Protein AF-A0A6P4IKR9-F1 (afdb_monomer)

Radius of gyration: 18.91 Å; Cα contacts (8 Å, |Δi|>4): 142; chains: 1; bounding box: 30×57×40 Å

Mean predicted aligned error: 8.56 Å

Secondary structure (DSSP, 8-state):
-HHHHHHHHHHHHHHHHTSSS---HHHHTTT--S-EEEE-TT-TT-SEEEEEEE-TTS-EEEEEEEPPTT-EEETTTTEEESSPPTT--

Solvent-accessible surface area (backbone atoms only — not comparable to full-atom values): 5262 Å² total; per-residue (Å²): 128,62,70,64,55,55,52,50,52,50,51,55,50,57,61,60,72,67,64,84,77,67,87,48,48,43,68,77,25,66,86,56,90,62,67,45,52,41,74,32,91,92,44,61,56,24,42,35,30,23,41,25,36,64,43,98,86,67,49,63,40,31,41,80,43,70,40,59,89,82,25,15,44,36,63,94,76,52,47,64,33,74,65,73,57,89,89,45,104

Sequence (89 aa):
MWPKLIVSLLLIYCLAARSANAWSANEACAEETTSVMINNQNDSTCVSFVLCYVAKDGLLRGVVKNCRSGQYFNASLGYCSVAKPDGCA

Foldseek 3Di:
DPVVVVVVVVVVVVVVVPPPDDDDQFVVCQPPQAFAWAADPPALQQQKIWTWHQDPVRGTGIDIDGHPPCWGQDRVVRDTDNDGDPRRD

Structure (mmCIF, N/CA/C/O backbone):
data_AF-A0A6P4IKR9-F1
#
_entry.id   AF-A0A6P4IKR9-F1
#
loop_
_atom_site.group_PDB
_atom_site.id
_atom_site.type_symbol
_atom_site.label_atom_id
_atom_site.label_alt_id
_atom_site.label_comp_id
_atom_site.label_asym_id
_atom_site.label_entity_id
_atom_site.label_seq_id
_atom_site.pdbx_PDB_ins_code
_atom_site.Cartn_x
_atom_site.Cartn_y
_atom_site.Cartn_z
_atom_site.occupancy
_atom_site.B_iso_or_equiv
_atom_site.auth_seq_id
_atom_site.auth_comp_id
_atom_site.auth_asym_id
_atom_site.auth_atom_id
_atom_site.pdbx_PDB_model_num
ATOM 1 N N . MET A 1 1 ? 5.811 47.504 24.098 1.00 56.81 1 MET A N 1
ATOM 2 C CA . MET A 1 1 ? 6.051 46.873 22.773 1.00 56.81 1 MET A CA 1
ATOM 3 C C . MET A 1 1 ? 6.502 45.404 22.857 1.00 56.81 1 MET A C 1
ATOM 5 O O . MET A 1 1 ? 6.663 44.773 21.826 1.00 56.81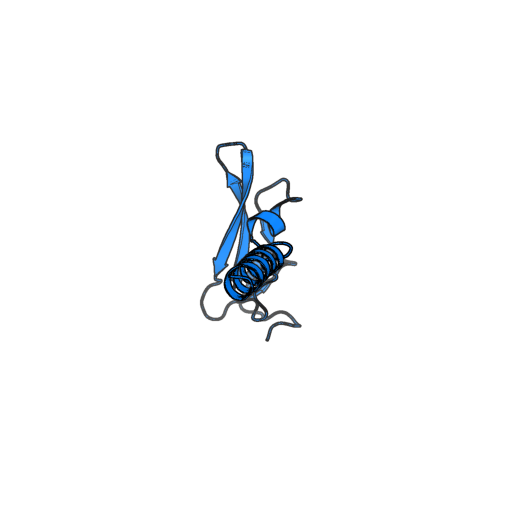 1 MET A O 1
ATOM 9 N N . TRP A 1 2 ? 6.633 44.827 24.057 1.00 53.72 2 TRP A N 1
ATOM 10 C CA . TRP A 1 2 ? 7.080 43.448 24.301 1.00 53.72 2 TRP A CA 1
ATOM 11 C C . TRP A 1 2 ? 6.027 42.331 24.084 1.00 53.72 2 TRP A C 1
ATOM 13 O O . TRP A 1 2 ? 6.387 41.292 23.532 1.00 53.72 2 TRP A O 1
ATOM 23 N N . PRO A 1 3 ? 4.723 42.494 24.413 1.00 56.91 3 PRO A N 1
ATOM 24 C CA . PRO A 1 3 ? 3.787 41.365 24.333 1.00 56.91 3 PRO A CA 1
ATOM 25 C C . PRO A 1 3 ? 3.510 40.931 22.888 1.00 56.91 3 PRO A C 1
ATOM 27 O O . PRO A 1 3 ? 3.255 39.760 22.635 1.00 56.91 3 PRO A O 1
ATOM 30 N N . LYS A 1 4 ? 3.645 41.848 21.918 1.00 60.25 4 LYS A N 1
ATOM 31 C CA . LYS A 1 4 ? 3.491 41.535 20.490 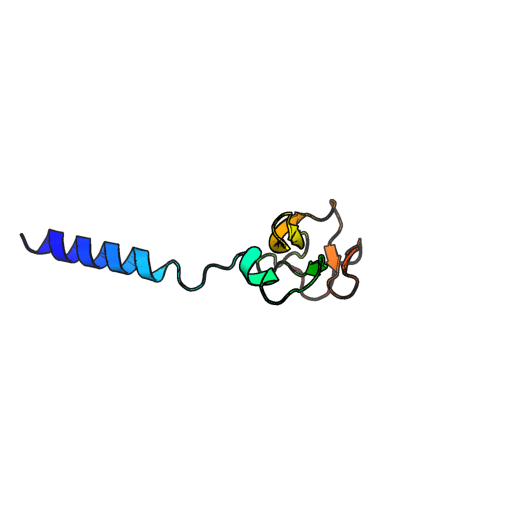1.00 60.25 4 LYS A CA 1
ATOM 32 C C . LYS A 1 4 ? 4.606 40.624 19.967 1.00 60.25 4 LYS A C 1
ATOM 34 O O . LYS A 1 4 ? 4.322 39.732 19.183 1.00 60.25 4 LYS A O 1
ATOM 39 N N . LEU A 1 5 ? 5.844 40.811 20.434 1.00 60.50 5 LEU A N 1
ATOM 40 C CA . LEU A 1 5 ? 6.997 39.990 20.039 1.00 60.50 5 LEU A CA 1
ATOM 41 C C . LEU A 1 5 ? 6.917 38.577 20.623 1.00 60.50 5 LEU A C 1
ATOM 43 O O . LEU A 1 5 ? 7.191 37.618 19.911 1.00 60.50 5 LEU A O 1
ATOM 47 N N . ILE A 1 6 ? 6.479 38.440 21.879 1.00 68.19 6 ILE A N 1
ATOM 48 C CA . ILE A 1 6 ? 6.292 37.130 22.526 1.00 68.19 6 ILE A CA 1
ATOM 49 C C . ILE A 1 6 ? 5.179 36.341 21.830 1.00 68.19 6 ILE A C 1
ATOM 51 O O . ILE A 1 6 ? 5.368 35.172 21.511 1.00 68.19 6 ILE A O 1
ATOM 55 N N . VAL A 1 7 ? 4.047 36.986 21.527 1.00 67.12 7 VAL A N 1
ATOM 56 C CA . VAL A 1 7 ? 2.951 36.347 20.783 1.00 67.12 7 VAL A CA 1
ATOM 57 C C . VAL A 1 7 ? 3.396 35.960 19.368 1.00 67.12 7 VAL A C 1
ATOM 59 O O . VAL A 1 7 ? 3.086 34.861 18.918 1.00 67.12 7 VAL A O 1
ATOM 62 N N . SER A 1 8 ? 4.183 36.803 18.688 1.00 68.50 8 SER A N 1
ATOM 63 C CA . SER A 1 8 ? 4.741 36.472 17.369 1.00 68.50 8 SER A CA 1
ATOM 64 C C . SER A 1 8 ? 5.698 35.280 17.416 1.00 68.50 8 SER A C 1
ATOM 66 O O . SER A 1 8 ? 5.612 34.401 16.566 1.00 68.50 8 SER A O 1
ATOM 68 N N . LEU A 1 9 ? 6.590 35.225 18.407 1.00 65.62 9 LEU A N 1
ATOM 69 C CA . LEU A 1 9 ? 7.549 34.130 18.571 1.00 65.62 9 LEU A CA 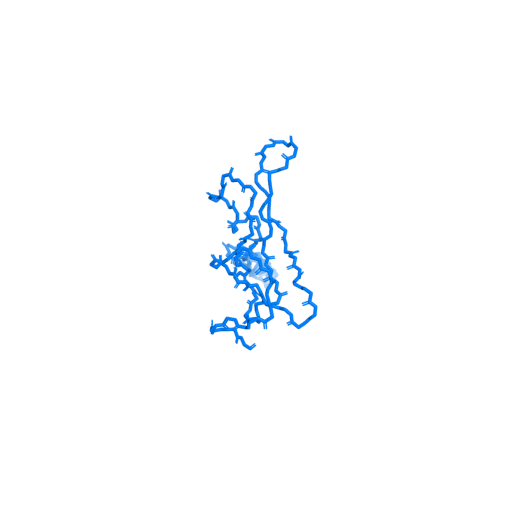1
ATOM 70 C C . LEU A 1 9 ? 6.851 32.810 18.924 1.00 65.62 9 LEU A C 1
ATOM 72 O O . LEU A 1 9 ? 7.208 31.776 18.367 1.00 65.62 9 LEU A O 1
ATOM 76 N N . LEU A 1 10 ? 5.817 32.847 19.772 1.00 67.06 10 LEU A N 1
ATOM 77 C CA . LEU A 1 10 ? 4.990 31.678 20.093 1.00 67.06 10 LEU A CA 1
ATOM 78 C C . LEU A 1 10 ? 4.210 31.169 18.873 1.00 67.06 10 LEU A C 1
ATOM 80 O O . LEU A 1 10 ? 4.173 29.965 18.637 1.00 67.06 10 LEU A O 1
ATOM 84 N N . LEU A 1 11 ? 3.645 32.063 18.055 1.00 62.44 11 LEU A N 1
ATOM 85 C CA . LEU A 1 11 ? 2.963 31.689 16.810 1.00 62.44 11 LEU A CA 1
ATOM 86 C C . LEU A 1 11 ? 3.913 31.007 15.814 1.00 62.44 11 LEU A C 1
ATOM 88 O O . LEU A 1 11 ? 3.552 29.988 15.227 1.00 62.44 11 LEU A O 1
ATOM 92 N N . ILE A 1 12 ? 5.133 31.531 15.656 1.00 64.62 12 ILE A N 1
ATOM 93 C CA . ILE A 1 12 ? 6.160 30.943 14.781 1.00 64.62 12 ILE A CA 1
ATOM 94 C C . ILE A 1 12 ? 6.589 29.557 15.298 1.00 64.62 12 ILE A C 1
ATOM 96 O O . ILE A 1 12 ? 6.734 28.626 14.507 1.00 64.62 12 ILE A O 1
ATOM 100 N N . TYR A 1 13 ? 6.713 29.381 16.618 1.00 62.38 13 TYR A N 1
ATOM 101 C CA . TYR A 1 13 ? 7.028 28.087 17.235 1.00 62.38 13 TYR A CA 1
ATOM 102 C C . TYR A 1 13 ? 5.898 27.054 17.063 1.00 62.38 13 TYR A C 1
ATOM 104 O O . TYR A 1 13 ? 6.158 25.895 16.739 1.00 62.38 13 TYR A O 1
ATOM 112 N N . CYS A 1 14 ? 4.633 27.466 17.212 1.00 61.59 14 CYS A N 1
ATOM 113 C CA . CYS A 1 14 ? 3.473 26.597 16.986 1.00 61.59 14 CYS A CA 1
ATOM 114 C C . CYS A 1 14 ? 3.336 26.151 15.521 1.00 61.59 14 CYS A C 1
ATOM 116 O O . CYS A 1 14 ? 2.906 25.027 15.262 1.00 61.59 14 CYS A O 1
ATOM 118 N N . LEU A 1 15 ? 3.705 27.008 14.563 1.00 59.28 15 LEU A N 1
ATOM 119 C CA . LEU A 1 15 ? 3.704 26.673 13.135 1.00 59.28 15 LEU A CA 1
ATOM 120 C C . LEU A 1 15 ? 4.775 25.625 12.787 1.00 59.28 15 LEU A C 1
ATOM 122 O O . LEU A 1 15 ? 4.500 24.723 11.999 1.00 59.28 15 LEU A O 1
ATOM 126 N N . ALA A 1 16 ? 5.957 25.694 13.408 1.00 57.62 16 ALA A N 1
ATOM 127 C CA . ALA A 1 16 ? 7.044 24.737 13.182 1.00 57.62 16 ALA A CA 1
ATOM 128 C C . ALA A 1 16 ? 6.770 23.348 13.796 1.00 57.62 16 ALA A C 1
ATOM 130 O O . ALA A 1 16 ? 7.086 22.327 13.188 1.00 57.62 16 ALA A O 1
ATOM 131 N N . ALA A 1 17 ? 6.127 23.287 14.967 1.00 54.97 17 ALA A N 1
ATOM 132 C CA . ALA A 1 17 ? 5.844 22.028 15.664 1.00 54.97 17 ALA A CA 1
ATOM 133 C C . ALA A 1 17 ? 4.794 21.137 14.966 1.00 54.97 17 ALA A C 1
ATOM 135 O O . ALA A 1 17 ? 4.699 19.946 15.254 1.00 54.97 17 ALA A O 1
ATOM 136 N N . ARG A 1 18 ? 3.996 21.688 14.043 1.00 54.06 18 ARG A N 1
ATOM 137 C CA . ARG A 1 18 ? 2.872 20.979 13.409 1.00 54.06 18 ARG A CA 1
ATOM 138 C C . ARG A 1 18 ? 3.263 20.109 12.202 1.00 54.06 18 ARG A C 1
ATOM 140 O O . ARG A 1 18 ? 2.433 19.332 11.745 1.00 54.06 18 ARG A O 1
ATOM 147 N N . SER A 1 19 ? 4.485 20.223 11.676 1.00 56.94 19 SER A N 1
ATOM 148 C CA . SER A 1 19 ? 4.816 19.684 10.342 1.00 56.94 19 SER A CA 1
ATOM 149 C C . SER A 1 19 ? 5.895 18.600 10.296 1.00 56.94 19 SER A C 1
ATOM 151 O O . SER A 1 19 ? 6.179 18.111 9.208 1.00 56.94 19 SER A O 1
ATOM 153 N N . ALA A 1 20 ? 6.507 18.204 11.412 1.00 57.88 20 ALA A N 1
ATOM 154 C CA . ALA A 1 20 ? 7.621 17.249 11.346 1.00 57.88 20 ALA A CA 1
ATOM 155 C C . ALA A 1 20 ? 7.185 15.778 11.149 1.00 57.88 20 ALA A C 1
ATOM 157 O O . ALA A 1 20 ? 8.000 14.961 10.738 1.00 57.88 20 ALA A O 1
ATOM 158 N N . ASN A 1 21 ? 5.914 15.435 11.408 1.00 64.38 21 ASN A N 1
ATOM 159 C CA . ASN A 1 21 ? 5.442 14.039 11.456 1.00 64.38 21 ASN A CA 1
ATOM 160 C C . ASN A 1 21 ? 4.016 13.838 10.903 1.00 64.38 21 ASN A C 1
ATOM 162 O O . ASN A 1 21 ? 3.332 12.886 11.282 1.00 64.38 21 ASN A O 1
ATOM 166 N N . ALA A 1 22 ? 3.516 14.740 10.056 1.00 83.81 22 ALA A N 1
ATOM 167 C CA . ALA A 1 22 ? 2.206 14.537 9.444 1.00 83.81 22 ALA A CA 1
ATOM 168 C C . ALA A 1 22 ? 2.316 13.427 8.390 1.00 83.81 22 ALA A C 1
ATOM 170 O O . ALA A 1 22 ? 2.935 13.640 7.357 1.00 83.81 22 ALA A O 1
ATOM 171 N N . TRP A 1 23 ? 1.721 12.262 8.661 1.00 92.19 23 TRP A N 1
ATOM 172 C CA . TRP A 1 23 ? 1.694 11.143 7.718 1.00 92.19 23 TRP A CA 1
ATOM 173 C C . TRP A 1 23 ? 1.202 11.592 6.337 1.00 92.19 23 TRP A C 1
ATOM 175 O O . TRP A 1 23 ? 0.202 12.310 6.223 1.00 92.19 23 TRP A O 1
ATOM 185 N N . SER A 1 24 ? 1.863 11.112 5.285 1.00 95.31 24 SER A N 1
ATOM 186 C CA . SER A 1 24 ? 1.418 11.291 3.909 1.00 95.31 24 SER A CA 1
ATOM 187 C C . SER A 1 24 ? 1.509 9.995 3.102 1.00 95.31 24 SER A C 1
ATOM 189 O O . SER A 1 24 ? 2.383 9.155 3.308 1.00 95.31 24 SER A O 1
ATOM 191 N N . ALA A 1 25 ? 0.625 9.856 2.111 1.00 96.94 25 ALA A N 1
ATOM 192 C CA . ALA A 1 25 ? 0.644 8.709 1.206 1.00 96.94 25 ALA A CA 1
ATOM 193 C C . ALA A 1 25 ? 1.954 8.612 0.401 1.00 96.94 25 ALA A C 1
ATOM 195 O O . ALA A 1 25 ? 2.388 7.512 0.082 1.00 96.94 25 ALA A O 1
ATOM 196 N N . ASN A 1 26 ? 2.591 9.745 0.078 1.00 96.25 26 ASN A N 1
ATOM 197 C CA . ASN A 1 26 ? 3.869 9.746 -0.637 1.00 96.25 26 ASN A CA 1
ATOM 198 C C . ASN A 1 26 ? 5.005 9.199 0.233 1.00 96.25 26 ASN A C 1
ATOM 200 O O . ASN A 1 26 ? 5.785 8.391 -0.256 1.00 96.25 26 ASN A O 1
ATOM 204 N N . GLU A 1 27 ? 5.076 9.594 1.507 1.00 95.12 27 GLU A N 1
ATOM 205 C CA . GLU A 1 27 ? 6.073 9.050 2.440 1.00 95.12 27 GLU A CA 1
ATOM 206 C C . GLU A 1 27 ? 5.865 7.552 2.671 1.00 95.12 27 GLU A C 1
ATOM 208 O O . GLU A 1 27 ? 6.836 6.805 2.714 1.00 95.12 27 GLU A O 1
ATOM 213 N N . ALA A 1 28 ? 4.611 7.088 2.733 1.00 95.38 28 ALA A N 1
ATOM 214 C CA . ALA A 1 28 ? 4.305 5.661 2.848 1.00 95.38 28 ALA A CA 1
ATOM 215 C C . ALA A 1 28 ? 4.811 4.827 1.652 1.00 95.38 28 ALA A C 1
ATOM 217 O O . ALA A 1 28 ? 5.028 3.630 1.803 1.00 95.38 28 ALA A O 1
ATOM 218 N N . CYS A 1 29 ? 5.014 5.450 0.487 1.00 96.62 29 CYS A N 1
ATOM 219 C CA . CYS A 1 29 ? 5.505 4.808 -0.733 1.00 96.62 29 CYS A CA 1
ATOM 220 C C . CYS A 1 29 ? 7.006 5.041 -0.996 1.00 96.62 29 CYS A C 1
ATOM 222 O O . CYS A 1 29 ? 7.481 4.669 -2.067 1.00 96.62 29 CYS A O 1
ATOM 224 N N . ALA A 1 30 ? 7.745 5.693 -0.087 1.00 93.25 30 ALA A N 1
ATOM 225 C CA . ALA A 1 30 ? 9.110 6.164 -0.353 1.00 93.25 30 ALA A CA 1
ATOM 226 C C . ALA A 1 30 ? 10.118 5.033 -0.631 1.00 93.25 30 ALA A C 1
ATOM 228 O O . ALA A 1 30 ? 11.025 5.211 -1.440 1.00 93.25 30 ALA A O 1
ATOM 229 N N . GLU A 1 31 ? 9.927 3.877 0.006 1.00 91.19 31 GLU A N 1
ATOM 230 C CA . GLU A 1 31 ? 10.803 2.702 -0.119 1.00 91.19 31 GLU A CA 1
ATOM 231 C C . GLU A 1 31 ? 10.316 1.697 -1.177 1.00 91.19 31 GLU A C 1
ATOM 233 O O . GLU A 1 31 ? 10.972 0.690 -1.449 1.00 91.19 31 GLU A O 1
ATOM 238 N N . GLU A 1 32 ? 9.158 1.949 -1.791 1.00 93.88 32 GLU A N 1
ATOM 239 C CA . GLU A 1 32 ? 8.621 1.076 -2.827 1.00 93.88 32 GLU A CA 1
ATOM 240 C C . GLU A 1 32 ? 9.358 1.298 -4.151 1.00 93.88 32 GLU A C 1
ATOM 242 O O . GLU A 1 32 ? 9.752 2.407 -4.507 1.00 93.88 32 GLU A O 1
ATOM 247 N N . THR A 1 33 ? 9.530 0.230 -4.926 1.00 93.12 33 THR A N 1
ATOM 248 C CA . THR A 1 33 ? 10.244 0.280 -6.219 1.00 93.12 33 THR A CA 1
ATOM 249 C C . THR A 1 33 ? 9.337 0.001 -7.412 1.00 93.12 33 THR A C 1
ATOM 251 O O . THR A 1 33 ? 9.732 0.184 -8.563 1.00 93.12 33 THR A O 1
ATOM 254 N N . THR A 1 34 ? 8.103 -0.435 -7.157 1.00 95.12 34 THR A N 1
ATOM 255 C CA . THR A 1 34 ? 7.120 -0.794 -8.182 1.00 95.12 34 THR A CA 1
ATOM 256 C C . THR A 1 34 ? 5.735 -0.283 -7.803 1.00 95.12 34 THR A C 1
ATOM 258 O O . THR A 1 34 ? 5.522 0.230 -6.706 1.00 95.12 34 THR A O 1
ATOM 261 N N . SER A 1 35 ? 4.780 -0.382 -8.731 1.00 96.38 35 SER A N 1
ATOM 262 C CA . 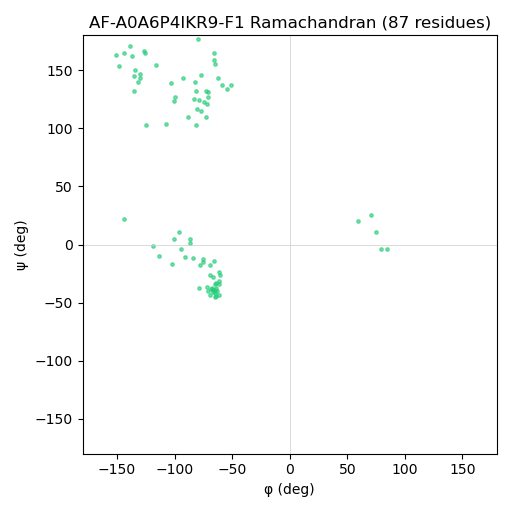SER A 1 35 ? 3.396 -0.028 -8.413 1.00 96.38 35 SER A CA 1
ATOM 263 C C . SER A 1 35 ? 2.768 -1.123 -7.552 1.00 96.38 35 SER A C 1
ATOM 265 O O . SER A 1 35 ? 2.711 -2.276 -7.974 1.00 96.38 35 SER A O 1
ATOM 267 N N . VAL A 1 36 ? 2.287 -0.759 -6.367 1.00 97.12 36 VAL A N 1
ATOM 268 C CA . VAL A 1 36 ? 1.798 -1.694 -5.349 1.00 97.12 36 VAL A CA 1
ATOM 269 C C . VAL A 1 36 ? 0.677 -1.056 -4.530 1.00 97.12 36 VAL A C 1
ATOM 271 O O . VAL A 1 36 ? 0.581 0.167 -4.416 1.00 97.12 36 VAL A O 1
ATOM 274 N N . MET A 1 37 ? -0.206 -1.887 -3.981 1.00 98.06 37 MET A N 1
ATOM 275 C CA . MET A 1 37 ? -1.198 -1.460 -2.997 1.00 98.06 37 MET A CA 1
ATOM 276 C C . MET A 1 37 ? -0.693 -1.818 -1.602 1.00 98.06 37 MET A C 1
ATOM 278 O O . MET A 1 37 ? -0.375 -2.978 -1.350 1.00 98.06 37 MET A O 1
ATOM 282 N N . ILE A 1 38 ? -0.653 -0.840 -0.702 1.00 97.31 38 ILE A N 1
ATOM 283 C CA . ILE A 1 38 ? -0.205 -1.013 0.684 1.00 97.31 38 ILE A CA 1
ATOM 284 C C . ILE A 1 38 ? -1.261 -0.498 1.665 1.00 97.31 38 ILE A C 1
ATOM 286 O O . ILE A 1 38 ? -2.206 0.204 1.289 1.00 97.31 38 ILE A O 1
ATOM 290 N N . ASN A 1 39 ? -1.093 -0.842 2.942 1.00 97.12 39 ASN A N 1
ATOM 291 C CA . ASN A 1 39 ? -1.979 -0.370 4.002 1.00 97.12 39 ASN A CA 1
ATOM 292 C C . ASN A 1 39 ? -1.997 1.158 4.072 1.00 97.12 39 ASN A C 1
ATOM 294 O O . ASN A 1 39 ? -0.952 1.805 4.041 1.00 97.12 39 ASN A O 1
ATOM 298 N N . ASN A 1 40 ? -3.189 1.727 4.250 1.00 97.81 40 ASN A N 1
ATOM 299 C CA . ASN A 1 40 ? -3.316 3.112 4.673 1.00 97.81 40 ASN A CA 1
ATOM 300 C C . ASN A 1 40 ? -3.147 3.186 6.198 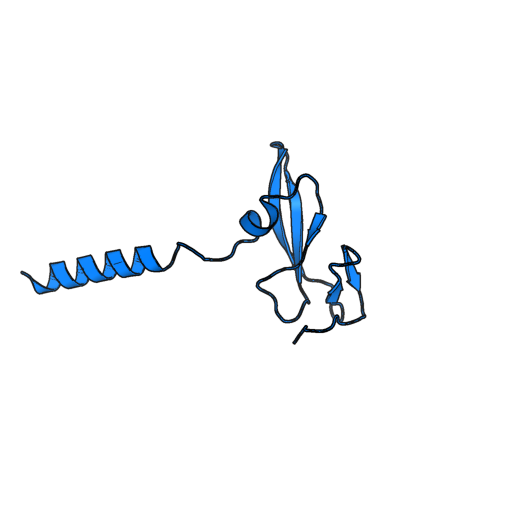1.00 97.81 40 ASN A C 1
ATOM 302 O O . ASN A 1 40 ? -4.071 2.863 6.937 1.00 97.81 40 ASN A O 1
ATOM 306 N N . GLN A 1 41 ? -1.978 3.627 6.677 1.00 95.56 41 GLN A N 1
ATOM 307 C CA . GLN A 1 41 ? -1.701 3.710 8.120 1.00 95.56 41 GLN A CA 1
ATOM 308 C C . GLN A 1 41 ? -2.572 4.750 8.847 1.00 95.56 41 GLN A C 1
ATOM 310 O O . GLN A 1 41 ? -2.651 4.727 10.072 1.00 95.56 41 GLN A O 1
ATOM 315 N N . ASN A 1 42 ? -3.238 5.643 8.108 1.00 95.81 42 ASN A N 1
ATOM 316 C CA . ASN A 1 42 ? -4.170 6.631 8.648 1.00 95.81 42 ASN A CA 1
ATOM 317 C C . ASN A 1 42 ? -5.644 6.171 8.587 1.00 95.81 42 ASN A C 1
ATOM 319 O O . ASN A 1 42 ? -6.549 6.975 8.802 1.00 95.81 42 ASN A O 1
ATOM 323 N N . ASP A 1 43 ? -5.904 4.896 8.277 1.00 97.12 43 ASP A N 1
ATOM 324 C CA . ASP A 1 43 ? -7.246 4.309 8.266 1.00 97.12 43 ASP A CA 1
ATOM 325 C C . ASP A 1 43 ? -7.323 3.067 9.159 1.00 97.12 43 ASP A C 1
ATOM 327 O O . ASP A 1 43 ? -6.917 1.970 8.780 1.00 97.12 43 ASP A O 1
ATOM 331 N N . SER A 1 44 ? -7.912 3.232 10.343 1.00 96.50 44 SER A N 1
ATOM 332 C CA . SER A 1 44 ? -8.143 2.134 11.284 1.00 96.50 44 SER A CA 1
ATOM 333 C C . SER A 1 44 ? -9.293 1.208 10.887 1.00 96.50 44 SER A C 1
ATOM 335 O O . SE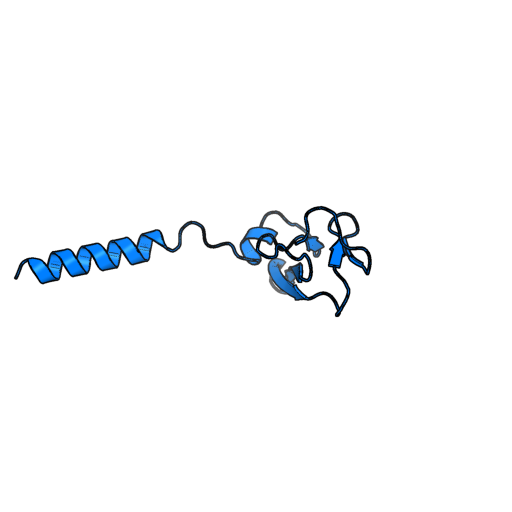R A 1 44 ? -9.431 0.141 11.473 1.00 96.50 44 SER A O 1
ATOM 337 N N . THR A 1 45 ? -10.134 1.586 9.921 1.00 97.62 45 THR A N 1
ATOM 338 C CA . THR A 1 45 ? -11.281 0.775 9.476 1.00 97.62 45 THR A CA 1
ATOM 339 C C . THR A 1 45 ? -10.929 -0.155 8.317 1.00 97.62 45 THR A C 1
ATOM 341 O O . THR A 1 45 ? -11.715 -1.039 7.977 1.00 97.62 45 THR A O 1
ATOM 344 N N . CYS A 1 46 ? -9.746 0.026 7.718 1.00 98.00 46 CYS A N 1
ATOM 345 C CA . CYS A 1 46 ? -9.254 -0.729 6.567 1.00 98.00 46 CYS A CA 1
ATOM 346 C C . CYS A 1 46 ? -10.151 -0.625 5.321 1.00 98.00 46 CYS A C 1
ATOM 348 O O . CYS A 1 46 ? -10.085 -1.481 4.443 1.00 98.00 46 CYS A O 1
ATOM 350 N N . VAL A 1 47 ? -11.004 0.395 5.212 1.00 98.44 47 VAL A N 1
ATOM 351 C CA . VAL A 1 47 ? -11.867 0.621 4.034 1.00 98.44 47 VAL A CA 1
ATOM 352 C C . VAL A 1 47 ? -11.159 1.418 2.937 1.00 98.44 47 VAL A C 1
ATOM 354 O O . VAL A 1 47 ? -11.740 1.710 1.891 1.00 98.44 47 VAL A O 1
ATOM 357 N N . SER A 1 48 ? -9.896 1.763 3.158 1.00 98.56 48 SER A N 1
ATOM 358 C CA . SER A 1 48 ? -9.018 2.437 2.219 1.00 98.56 48 SER A CA 1
ATOM 359 C C . SER A 1 48 ? -7.616 1.829 2.218 1.00 98.56 48 SER A C 1
ATOM 361 O O . SER A 1 48 ? -7.208 1.099 3.119 1.00 98.56 48 SER A O 1
ATOM 363 N N . PHE A 1 49 ? -6.877 2.131 1.161 1.00 98.56 49 PHE A N 1
ATOM 364 C CA . PHE A 1 49 ? -5.514 1.682 0.923 1.00 98.56 49 PHE A CA 1
ATOM 365 C C . PHE A 1 49 ? -4.720 2.790 0.240 1.00 98.56 49 PHE A C 1
ATOM 367 O O . PHE A 1 49 ? -5.293 3.746 -0.294 1.00 98.56 49 PHE A O 1
ATOM 374 N N . VAL A 1 50 ? -3.397 2.666 0.236 1.00 98.56 50 VAL A N 1
ATOM 375 C CA . VAL A 1 50 ? -2.528 3.541 -0.552 1.00 98.56 50 VAL A CA 1
ATOM 376 C C . VAL A 1 50 ? -2.129 2.800 -1.818 1.00 98.56 50 VAL A C 1
ATOM 378 O O . VAL A 1 50 ? -1.572 1.708 -1.766 1.00 98.56 50 VAL A O 1
ATOM 381 N N . LEU A 1 51 ? -2.423 3.398 -2.970 1.00 98.31 51 LEU A N 1
ATOM 382 C CA . LEU A 1 51 ? -1.858 2.979 -4.243 1.00 98.31 51 LEU A CA 1
ATOM 383 C C . LEU A 1 51 ? -0.547 3.733 -4.452 1.00 98.31 51 LEU A C 1
ATOM 385 O O . LEU A 1 51 ? -0.563 4.937 -4.719 1.00 98.31 51 LEU A O 1
ATOM 389 N N . CYS A 1 52 ? 0.559 3.009 -4.361 1.00 98.19 52 CYS A N 1
ATOM 390 C CA . CYS A 1 52 ? 1.861 3.459 -4.813 1.00 98.19 52 CYS A CA 1
ATOM 391 C C . CYS A 1 52 ? 1.955 3.201 -6.317 1.00 98.19 52 CYS A C 1
ATOM 393 O O . CYS A 1 52 ? 1.715 2.084 -6.774 1.00 98.19 52 CYS A O 1
ATOM 395 N N . TYR A 1 53 ? 2.256 4.224 -7.108 1.00 97.31 53 TYR A N 1
ATOM 396 C CA . TYR A 1 53 ? 2.381 4.092 -8.556 1.00 97.31 53 TYR A CA 1
ATOM 397 C C . TYR A 1 53 ? 3.620 4.813 -9.073 1.00 97.31 53 TYR A C 1
ATOM 399 O O . TYR A 1 53 ? 3.990 5.881 -8.582 1.00 97.31 53 TYR A O 1
ATOM 407 N N . VAL A 1 54 ? 4.238 4.231 -10.100 1.00 96.12 54 VAL A N 1
ATOM 408 C CA . VAL A 1 54 ? 5.327 4.868 -10.845 1.00 96.12 54 VAL A CA 1
ATOM 409 C C . VAL A 1 54 ? 4.701 5.894 -11.780 1.00 96.12 54 VAL A C 1
ATOM 411 O O . VAL A 1 54 ? 3.930 5.554 -12.680 1.00 96.12 54 VAL A O 1
ATOM 414 N N . ALA A 1 55 ? 4.984 7.169 -11.555 1.00 94.50 55 ALA A N 1
ATOM 415 C CA . ALA A 1 55 ? 4.498 8.227 -12.425 1.00 94.50 55 ALA A CA 1
ATOM 416 C C . ALA A 1 55 ? 5.351 8.357 -13.699 1.00 94.50 55 ALA A C 1
ATOM 418 O O . ALA A 1 55 ? 6.362 7.685 -13.880 1.00 94.50 55 ALA A O 1
ATOM 419 N N . LYS A 1 56 ? 4.952 9.265 -14.598 1.00 94.69 56 LYS A N 1
ATOM 420 C CA . LYS A 1 56 ? 5.614 9.463 -15.903 1.00 94.69 56 LYS A CA 1
ATOM 421 C C . LYS A 1 56 ? 7.088 9.869 -15.807 1.00 94.69 56 LYS A C 1
ATOM 423 O O . LYS A 1 56 ? 7.834 9.621 -16.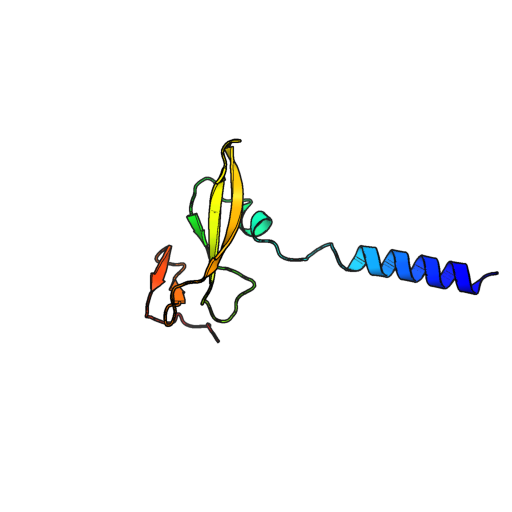744 1.00 94.69 56 LYS A O 1
ATOM 428 N N . ASP A 1 57 ? 7.482 10.510 -14.713 1.00 94.38 57 ASP A N 1
ATOM 429 C CA . ASP A 1 57 ? 8.862 10.913 -14.423 1.00 94.38 57 ASP A CA 1
ATOM 430 C C . ASP A 1 57 ? 9.683 9.804 -13.739 1.00 94.38 57 ASP A C 1
ATOM 432 O O . ASP A 1 57 ? 10.824 10.038 -13.355 1.00 94.38 57 ASP A O 1
ATOM 436 N N . GLY A 1 58 ? 9.113 8.607 -13.573 1.00 91.12 58 GLY A N 1
ATOM 437 C CA . GLY A 1 58 ? 9.747 7.478 -12.897 1.00 91.12 58 GLY A CA 1
ATOM 438 C C . GLY A 1 58 ? 9.698 7.545 -11.369 1.00 91.12 58 GLY A C 1
ATOM 439 O O . GLY A 1 58 ? 10.112 6.589 -10.722 1.00 91.12 58 GLY A O 1
ATOM 440 N N . LEU A 1 59 ? 9.177 8.627 -10.776 1.00 92.00 59 LEU A N 1
ATOM 441 C CA . LEU A 1 59 ? 9.077 8.758 -9.323 1.00 92.00 59 LEU A CA 1
ATOM 442 C C . LEU A 1 59 ? 7.838 8.039 -8.785 1.00 92.00 59 LEU A C 1
ATOM 444 O O . LEU A 1 59 ? 6.740 8.139 -9.348 1.00 92.00 59 LEU A O 1
ATOM 448 N N . LEU A 1 60 ? 8.015 7.372 -7.646 1.00 95.62 60 LEU A N 1
ATOM 449 C CA . LEU A 1 60 ? 6.936 6.772 -6.873 1.00 95.62 60 LEU A CA 1
ATOM 450 C C . LEU A 1 60 ? 6.082 7.855 -6.214 1.00 95.62 60 LEU A C 1
ATOM 452 O O . LEU A 1 60 ? 6.583 8.798 -5.602 1.00 95.62 60 LEU A O 1
ATOM 456 N N . ARG A 1 61 ? 4.767 7.725 -6.369 1.00 96.69 61 ARG A N 1
ATOM 457 C CA . ARG A 1 61 ? 3.767 8.587 -5.737 1.00 96.69 61 ARG A CA 1
ATOM 458 C C . ARG A 1 61 ? 2.712 7.728 -5.067 1.00 96.69 61 ARG A C 1
ATOM 460 O O . ARG A 1 61 ? 2.318 6.697 -5.607 1.00 96.69 61 ARG A O 1
ATOM 467 N N . GLY A 1 62 ? 2.228 8.186 -3.921 1.00 97.81 62 GLY A N 1
ATOM 468 C CA . GLY A 1 62 ? 1.147 7.555 -3.183 1.00 97.81 62 GLY A CA 1
ATOM 469 C C . GLY A 1 62 ? -0.164 8.304 -3.361 1.00 97.81 62 GLY A C 1
ATOM 470 O O . GLY A 1 62 ? -0.219 9.534 -3.324 1.00 97.81 62 GLY A O 1
ATOM 471 N N . VAL A 1 63 ? -1.254 7.563 -3.529 1.00 98.12 63 VAL A N 1
ATOM 472 C CA . VAL A 1 63 ? -2.610 8.114 -3.501 1.00 98.12 63 VAL A CA 1
ATOM 473 C C . VAL A 1 63 ? -3.517 7.227 -2.662 1.00 98.12 63 VAL A C 1
ATOM 475 O O . VAL A 1 63 ? -3.551 6.013 -2.848 1.00 98.12 63 VAL A O 1
ATOM 478 N N . VAL A 1 64 ? -4.282 7.833 -1.755 1.00 98.56 64 VAL A N 1
ATOM 479 C CA . VAL A 1 64 ? -5.295 7.108 -0.977 1.00 98.56 64 VAL A CA 1
ATOM 480 C C . VAL A 1 64 ? -6.476 6.762 -1.881 1.00 98.56 64 VAL A C 1
ATOM 482 O O . VAL A 1 64 ? -6.981 7.606 -2.629 1.00 98.56 64 VAL A O 1
ATOM 485 N N . LYS A 1 65 ? -6.916 5.509 -1.819 1.00 98.50 65 LYS A N 1
ATOM 486 C CA . LYS A 1 65 ? -8.069 4.977 -2.542 1.00 98.50 65 LYS A CA 1
ATOM 487 C C . LYS A 1 65 ? -8.972 4.234 -1.573 1.00 98.50 65 LYS A C 1
ATOM 489 O O . LYS A 1 65 ? -8.494 3.594 -0.647 1.00 98.50 65 LYS A O 1
ATOM 494 N N . ASN A 1 66 ? -10.274 4.291 -1.821 1.00 98.50 66 ASN A N 1
ATOM 495 C CA . ASN A 1 66 ? -11.246 3.545 -1.034 1.00 98.50 66 ASN A CA 1
ATOM 496 C C . ASN A 1 66 ? -11.531 2.194 -1.690 1.00 98.50 66 ASN A C 1
ATOM 498 O O . ASN A 1 66 ? -11.612 2.089 -2.918 1.00 98.50 66 ASN A O 1
ATOM 502 N N . CYS A 1 67 ? -11.732 1.180 -0.859 1.00 98.44 67 CYS A N 1
ATOM 503 C CA . CYS A 1 67 ? -12.363 -0.062 -1.260 1.00 98.44 67 CYS A CA 1
ATOM 504 C C . CYS A 1 67 ? -13.832 0.175 -1.639 1.00 98.44 67 CYS A C 1
ATOM 506 O O . CYS A 1 67 ? -14.426 1.217 -1.341 1.00 98.44 67 CYS A O 1
ATOM 508 N N . ARG A 1 68 ? -14.444 -0.798 -2.325 1.00 98.31 68 ARG A N 1
ATOM 509 C CA . ARG A 1 68 ? -15.891 -0.751 -2.572 1.00 98.31 68 ARG A CA 1
ATOM 510 C C . ARG A 1 68 ? -16.646 -0.876 -1.246 1.00 98.31 68 ARG A C 1
ATOM 512 O O . ARG A 1 68 ? -16.120 -1.404 -0.272 1.00 98.31 68 ARG A O 1
ATOM 519 N N . SER A 1 69 ? -17.898 -0.421 -1.223 1.00 97.69 69 SER A N 1
ATOM 520 C CA . SER A 1 69 ? -18.753 -0.564 -0.040 1.00 97.69 69 SER A CA 1
ATOM 521 C C . SER A 1 69 ? -18.836 -2.032 0.406 1.00 97.69 69 SER A C 1
ATOM 523 O O . SER A 1 69 ? -18.998 -2.922 -0.430 1.00 97.69 69 SER A O 1
ATOM 525 N N . GLY A 1 70 ? -18.681 -2.272 1.711 1.00 97.12 70 GLY A N 1
ATOM 526 C CA . GLY A 1 70 ? -18.649 -3.616 2.300 1.00 97.12 70 GLY A CA 1
ATOM 527 C C . GLY A 1 70 ? -17.350 -4.395 2.065 1.00 97.12 70 GLY A C 1
ATOM 528 O O . GLY A 1 70 ? -17.319 -5.595 2.325 1.00 97.12 70 GLY A O 1
ATOM 529 N N . GLN A 1 71 ? -16.297 -3.748 1.556 1.00 98.44 71 GLN A N 1
ATOM 530 C CA . GLN A 1 71 ? -14.978 -4.352 1.387 1.00 98.44 71 GLN A CA 1
ATOM 531 C C . GLN A 1 71 ? -13.919 -3.665 2.247 1.00 98.44 71 GLN A C 1
ATOM 533 O O . GLN A 1 71 ? -14.011 -2.478 2.556 1.00 98.44 71 GLN A O 1
ATOM 538 N N . TYR A 1 72 ? -12.881 -4.434 2.552 1.00 98.50 72 TYR A N 1
ATOM 539 C CA . TYR A 1 72 ? -11.754 -4.073 3.392 1.00 98.50 72 TYR A CA 1
ATOM 540 C C . TYR A 1 72 ? -10.457 -4.446 2.681 1.00 98.50 72 TYR A C 1
ATOM 542 O O . TYR A 1 72 ? -10.368 -5.494 2.030 1.00 98.50 72 TYR A O 1
ATOM 550 N N . PHE A 1 73 ? -9.451 -3.590 2.780 1.0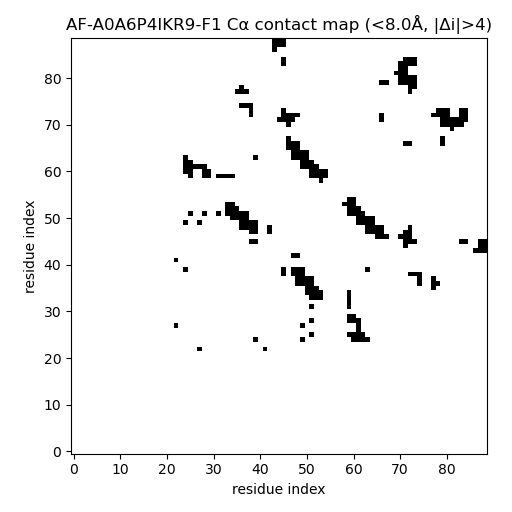0 98.50 73 PHE A N 1
ATOM 551 C CA . PHE A 1 73 ? -8.152 -3.832 2.189 1.00 98.50 73 PHE A CA 1
ATOM 552 C C . PHE A 1 73 ? -7.423 -4.941 2.945 1.00 98.50 73 PHE A C 1
ATOM 554 O O . PHE A 1 73 ? -7.267 -4.884 4.161 1.00 98.50 73 PHE A O 1
ATOM 561 N N . ASN A 1 74 ? -6.965 -5.952 2.211 1.00 96.69 74 ASN A N 1
ATOM 562 C CA . ASN A 1 74 ? -6.130 -7.014 2.743 1.00 96.69 74 ASN A CA 1
ATOM 563 C C . ASN A 1 74 ? -4.698 -6.824 2.226 1.00 96.69 74 ASN A C 1
ATOM 565 O O . ASN A 1 74 ? -4.410 -7.145 1.072 1.00 96.69 74 ASN A O 1
ATOM 569 N N . ALA A 1 75 ? -3.803 -6.323 3.082 1.00 93.62 75 ALA A N 1
ATOM 570 C CA . ALA A 1 75 ? -2.403 -6.077 2.726 1.00 93.62 75 ALA A CA 1
ATOM 571 C C . ALA A 1 75 ? -1.641 -7.341 2.313 1.00 93.62 75 ALA A C 1
ATOM 573 O O . ALA A 1 75 ? -0.790 -7.271 1.433 1.00 93.62 75 ALA A O 1
ATOM 574 N N . SER A 1 76 ? -1.948 -8.495 2.912 1.00 92.75 76 SER A N 1
ATOM 575 C CA . SER A 1 76 ? -1.287 -9.760 2.569 1.00 92.75 76 SER A CA 1
ATOM 576 C C . SER A 1 76 ? -1.621 -10.225 1.153 1.00 92.75 76 SER A C 1
ATOM 578 O O . SER A 1 76 ? -0.823 -10.920 0.533 1.00 92.75 76 SER A O 1
ATOM 580 N N . LEU A 1 77 ? -2.799 -9.851 0.649 1.00 94.12 77 LEU A N 1
ATOM 581 C CA . LEU A 1 77 ? -3.265 -10.214 -0.687 1.00 94.12 77 LEU A CA 1
ATOM 582 C C . LEU A 1 77 ? -3.121 -9.073 -1.707 1.00 94.12 77 LEU A C 1
ATOM 584 O O . LEU A 1 77 ? -3.198 -9.316 -2.909 1.00 94.12 77 LEU A O 1
ATOM 588 N N . GLY A 1 78 ? -2.929 -7.835 -1.244 1.00 95.88 78 GLY A N 1
ATOM 589 C CA . GLY A 1 78 ? -2.799 -6.652 -2.093 1.00 95.88 78 GLY A CA 1
ATOM 590 C C . GLY A 1 78 ? -4.100 -6.226 -2.780 1.00 95.88 78 GLY A C 1
ATOM 591 O O . GLY A 1 78 ? -4.046 -5.603 -3.838 1.00 95.88 78 GLY A O 1
ATOM 592 N N . TYR A 1 79 ? -5.273 -6.561 -2.227 1.00 97.06 79 TYR A N 1
ATOM 593 C CA . TYR A 1 79 ? -6.568 -6.166 -2.798 1.00 97.06 79 TYR A CA 1
ATOM 594 C C . TYR A 1 79 ? -7.684 -6.006 -1.752 1.00 97.06 79 TYR A C 1
ATOM 596 O O . TYR A 1 79 ? -7.595 -6.490 -0.624 1.00 97.06 79 TYR A O 1
ATOM 604 N N . CYS A 1 80 ? -8.770 -5.329 -2.143 1.00 98.19 80 CYS A N 1
ATOM 605 C CA . CYS A 1 80 ? -9.981 -5.179 -1.331 1.00 98.19 80 CYS A CA 1
ATOM 606 C C . CYS A 1 80 ? -10.859 -6.435 -1.388 1.00 98.19 80 CYS A C 1
ATOM 608 O O . CYS A 1 80 ? -11.279 -6.860 -2.465 1.00 98.19 80 CYS A O 1
ATOM 610 N N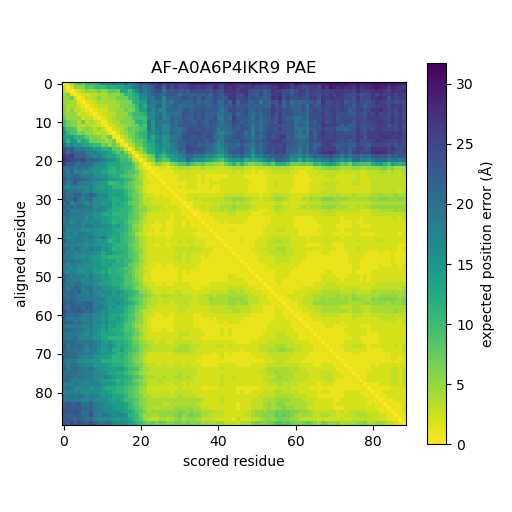 . SER A 1 81 ? -11.182 -7.004 -0.230 1.00 97.38 81 SER A N 1
ATOM 611 C CA . SER A 1 81 ? -11.992 -8.217 -0.101 1.00 97.38 81 SER A CA 1
ATOM 612 C C . SER A 1 81 ? -13.185 -7.997 0.830 1.00 97.38 81 SER A C 1
ATOM 614 O O . SER A 1 81 ? -13.222 -7.028 1.578 1.00 97.38 81 SER A O 1
ATOM 616 N N . VAL A 1 82 ? -14.167 -8.897 0.806 1.00 97.38 82 VAL A N 1
ATOM 617 C CA . VAL A 1 82 ? -15.304 -8.860 1.750 1.00 97.38 82 VAL A CA 1
ATOM 618 C C . VAL A 1 82 ? -14.930 -9.338 3.157 1.00 97.38 82 VAL A C 1
ATOM 620 O O . VAL A 1 82 ? -15.679 -9.115 4.101 1.00 97.38 82 VAL A O 1
ATOM 623 N N . ALA A 1 83 ? -13.782 -10.002 3.310 1.00 96.81 83 ALA A N 1
ATOM 624 C CA . ALA A 1 83 ? -13.290 -10.439 4.605 1.00 96.81 83 ALA A CA 1
ATOM 625 C C . ALA A 1 83 ? -12.616 -9.258 5.311 1.00 96.81 83 ALA A C 1
ATOM 627 O O . ALA A 1 83 ? -11.616 -8.728 4.822 1.00 96.81 83 ALA A O 1
ATOM 628 N N . LYS A 1 84 ? -13.174 -8.849 6.454 1.00 95.94 84 LYS A N 1
ATOM 629 C CA . LYS A 1 84 ? -12.591 -7.819 7.316 1.00 95.94 84 LYS A CA 1
ATOM 630 C C . LYS A 1 84 ? -11.343 -8.388 8.014 1.00 95.94 84 LYS A C 1
ATOM 632 O O . LYS A 1 84 ? -11.487 -9.395 8.705 1.00 95.94 84 LYS A O 1
ATOM 637 N N . PRO A 1 85 ? -10.148 -7.792 7.839 1.00 95.12 85 PRO A N 1
ATOM 638 C CA . PRO A 1 85 ? -8.953 -8.227 8.553 1.00 95.12 85 PRO A CA 1
ATOM 639 C C . PRO A 1 85 ? -9.060 -8.001 10.065 1.00 95.12 85 PRO A C 1
ATOM 641 O O . PRO A 1 85 ? -9.764 -7.097 10.528 1.00 95.12 85 PRO A O 1
ATOM 644 N N . ASP A 1 86 ? -8.302 -8.790 10.824 1.00 94.00 86 ASP A N 1
ATOM 645 C CA . ASP A 1 86 ? -8.135 -8.579 12.260 1.00 94.00 86 ASP A CA 1
ATOM 646 C C . ASP A 1 86 ? -7.478 -7.216 12.536 1.00 94.00 86 ASP A C 1
ATOM 648 O O . ASP A 1 86 ? -6.600 -6.767 11.800 1.00 94.00 86 ASP A O 1
ATOM 652 N N . GLY A 1 87 ? -7.902 -6.549 13.613 1.00 90.25 87 GLY A N 1
ATOM 653 C CA . GLY A 1 87 ? -7.370 -5.239 14.014 1.00 90.25 87 GLY A CA 1
ATOM 654 C C . GLY A 1 87 ? -8.008 -4.031 13.318 1.00 90.25 87 GLY A C 1
ATOM 655 O O . GLY A 1 87 ? -7.709 -2.901 13.697 1.00 90.25 87 GLY A O 1
ATOM 656 N N . CYS A 1 88 ? -8.918 -4.244 12.364 1.00 93.19 88 CYS A N 1
ATOM 657 C CA . CYS A 1 88 ? -9.725 -3.174 11.777 1.00 93.19 88 CYS A CA 1
ATOM 658 C C . CYS A 1 88 ? -10.924 -2.831 12.690 1.00 93.19 88 CYS A C 1
ATOM 660 O O . CYS A 1 88 ? -11.647 -3.734 13.127 1.00 93.19 88 CYS A O 1
ATOM 662 N N . ALA A 1 89 ? -11.154 -1.539 12.953 1.00 89.75 89 ALA A N 1
ATOM 663 C CA . ALA A 1 89 ? -12.243 -1.011 13.792 1.00 89.75 89 ALA A CA 1
ATOM 664 C C . ALA A 1 89 ? -13.635 -1.376 13.261 1.00 89.75 89 ALA A C 1
ATOM 666 O O . ALA A 1 89 ? -13.866 -1.315 12.030 1.00 89.75 89 ALA A O 1
#

pLDDT: mean 87.68, std 15.18, range [53.72, 98.56]

Nearest PDB structures (foldseek):
  4z4a-assembly1_A  TM=5.763E-01  e=7.762E-03  Pseudocercospora fuligena
  1lom-assembly1_A-2  TM=4.402E-01  e=1.399E+00  Nostoc ellipsosporum
  2yb5-assembly1_A  TM=3.510E-01  e=1.023E+00  Staphylococcus aureus
  1ci3-assembly1_M  TM=3.406E-01  e=7.965E-01  Leptolyngbya laminosa
  3s3z-assembly1_A  TM=4.170E-01  e=4.891E+00  Nostoc ellipsosporum